Protein AF-A0A0G0MLR7-F1 (afdb_monomer)

Secondary structure (DSSP, 8-state):
---HHHHHHHHHHHHHHH-----HHHHHHHHHHHHHHHHHHHHHHHHHHTTSS--

Structure (mmCIF, N/CA/C/O backbone):
data_AF-A0A0G0MLR7-F1
#
_entry.id   AF-A0A0G0MLR7-F1
#
loop_
_atom_site.group_PDB
_atom_site.id
_atom_site.type_symbol
_atom_site.label_atom_id
_atom_site.label_alt_id
_atom_site.label_comp_id
_atom_site.label_asym_id
_atom_site.label_entity_id
_atom_site.label_seq_id
_atom_site.pdbx_PDB_ins_code
_atom_site.Cartn_x
_atom_site.Cartn_y
_atom_site.Cartn_z
_atom_site.occupancy
_atom_site.B_iso_or_equiv
_atom_site.auth_seq_id
_atom_site.auth_comp_id
_atom_site.auth_asym_id
_atom_site.auth_atom_id
_atom_site.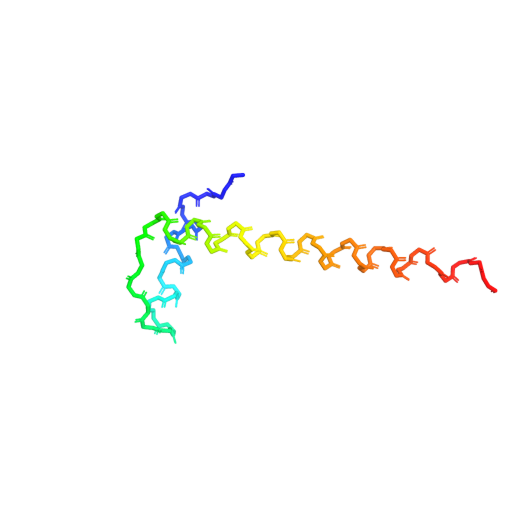pdbx_PDB_model_num
ATOM 1 N N . MET A 1 1 ? 3.861 10.585 -3.100 1.00 77.69 1 MET A N 1
ATOM 2 C CA . MET A 1 1 ? 3.155 10.423 -1.808 1.00 77.69 1 MET A CA 1
ATOM 3 C C . MET A 1 1 ? 1.773 9.871 -2.110 1.00 77.69 1 MET A C 1
ATOM 5 O O . MET A 1 1 ? 1.117 10.420 -2.987 1.00 77.69 1 MET A O 1
ATOM 9 N N . ILE A 1 2 ? 1.367 8.775 -1.469 1.00 87.69 2 ILE A N 1
ATOM 10 C CA . ILE A 1 2 ? 0.062 8.144 -1.723 1.00 87.69 2 ILE A CA 1
ATOM 11 C C . ILE A 1 2 ? -1.036 9.020 -1.115 1.00 87.69 2 ILE A C 1
ATOM 13 O O . ILE A 1 2 ? -0.875 9.527 -0.003 1.00 87.69 2 ILE A O 1
ATOM 17 N N . SER A 1 3 ? -2.135 9.235 -1.841 1.00 94.44 3 SER A N 1
ATOM 18 C CA . SER A 1 3 ? -3.257 10.009 -1.309 1.00 94.44 3 SER A CA 1
ATOM 19 C C . SER A 1 3 ? -3.942 9.248 -0.169 1.00 94.44 3 SER A C 1
ATOM 21 O O . SER A 1 3 ? -4.015 8.019 -0.167 1.00 94.44 3 SER A O 1
ATOM 23 N N . ARG A 1 4 ? -4.482 9.980 0.812 1.00 94.88 4 ARG A N 1
ATOM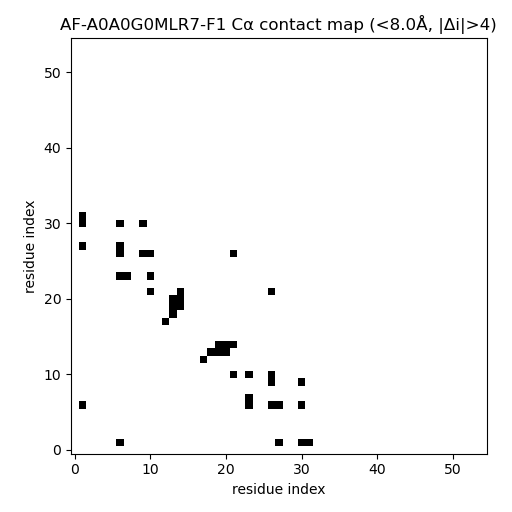 24 C CA . ARG A 1 4 ? -5.183 9.371 1.953 1.00 94.88 4 ARG A CA 1
ATOM 25 C C . ARG A 1 4 ? -6.393 8.539 1.519 1.00 94.88 4 ARG A C 1
ATOM 27 O O . ARG A 1 4 ? -6.635 7.497 2.112 1.00 94.88 4 ARG A O 1
ATOM 34 N N . ASN A 1 5 ? -7.128 8.982 0.499 1.00 97.31 5 ASN A N 1
ATOM 35 C CA . ASN A 1 5 ? -8.287 8.247 -0.016 1.00 97.31 5 ASN A CA 1
ATOM 36 C C . ASN A 1 5 ? -7.861 6.910 -0.627 1.00 97.31 5 ASN A C 1
ATOM 38 O O . ASN A 1 5 ? -8.437 5.887 -0.285 1.00 97.31 5 ASN A O 1
ATOM 42 N N . LEU A 1 6 ? -6.778 6.902 -1.410 1.00 95.94 6 LEU A N 1
ATOM 43 C CA . LEU A 1 6 ? -6.243 5.672 -1.991 1.00 95.94 6 LEU A CA 1
ATOM 44 C C . LEU A 1 6 ? -5.735 4.697 -0.916 1.00 95.94 6 LEU A C 1
ATOM 46 O O . LEU A 1 6 ? -5.907 3.491 -1.047 1.00 95.94 6 LEU A O 1
ATOM 50 N N . LEU A 1 7 ? -5.153 5.200 0.180 1.00 97.31 7 LEU A N 1
ATOM 51 C CA . LEU A 1 7 ? -4.785 4.357 1.325 1.00 97.31 7 LEU A CA 1
ATOM 52 C C . LEU A 1 7 ? -6.007 3.761 2.034 1.00 97.31 7 LEU A C 1
ATOM 54 O O . LEU A 1 7 ? -5.938 2.635 2.515 1.00 97.31 7 LEU A O 1
ATOM 58 N N . LEU A 1 8 ? -7.119 4.495 2.115 1.00 98.06 8 LEU A N 1
ATOM 59 C CA . LEU A 1 8 ? -8.359 3.978 2.697 1.00 98.06 8 LEU A CA 1
ATOM 60 C C . LEU A 1 8 ? -8.997 2.915 1.800 1.00 98.06 8 LEU A C 1
ATOM 62 O O . LEU A 1 8 ? -9.407 1.880 2.313 1.00 98.06 8 LEU A O 1
ATOM 66 N N . GLU A 1 9 ? -9.005 3.128 0.485 1.00 98.06 9 GLU A N 1
ATOM 67 C CA . GLU A 1 9 ? -9.450 2.129 -0.492 1.00 98.06 9 GLU A CA 1
ATOM 68 C C . GLU A 1 9 ? -8.589 0.862 -0.418 1.00 98.06 9 GLU A C 1
ATOM 70 O O . GLU A 1 9 ? -9.118 -0.238 -0.286 1.00 98.06 9 GLU A O 1
ATOM 75 N N . LEU A 1 10 ? -7.257 1.005 -0.398 1.00 97.75 10 LEU A N 1
ATOM 76 C CA . LEU A 1 10 ? -6.344 -0.130 -0.247 1.00 97.75 10 LEU A CA 1
ATOM 77 C C . LEU A 1 10 ? -6.578 -0.873 1.073 1.00 97.75 10 LEU A C 1
ATOM 79 O O . LEU A 1 10 ? -6.609 -2.099 1.091 1.00 97.75 10 LEU A O 1
ATOM 83 N N . LYS A 1 11 ? -6.771 -0.147 2.180 1.00 98.38 11 LYS A N 1
ATOM 84 C CA . LYS A 1 11 ? -7.104 -0.751 3.476 1.00 98.38 11 LYS A CA 1
ATOM 85 C C . LYS A 1 11 ? -8.388 -1.575 3.390 1.00 98.38 11 LYS A C 1
ATOM 87 O O . LYS A 1 11 ? -8.435 -2.661 3.958 1.00 98.38 11 LYS A O 1
ATOM 92 N N . GLN A 1 12 ? -9.401 -1.051 2.708 1.00 98.38 12 GLN A N 1
ATOM 93 C CA . GLN A 1 12 ? -10.697 -1.699 2.569 1.00 98.38 12 GLN A CA 1
ATOM 94 C C . GLN A 1 12 ? -10.597 -2.980 1.728 1.00 98.38 12 GLN A C 1
ATOM 96 O O . GLN A 1 12 ? -11.069 -4.018 2.172 1.00 98.38 12 GLN A O 1
ATOM 101 N N . ILE A 1 13 ? -9.868 -2.949 0.607 1.00 98.19 13 ILE A N 1
ATOM 102 C CA . ILE A 1 13 ? -9.573 -4.138 -0.213 1.00 98.19 13 ILE A CA 1
ATOM 103 C C . ILE A 1 13 ? -8.837 -5.208 0.608 1.00 98.19 13 ILE A C 1
ATOM 105 O O . ILE A 1 13 ? -9.207 -6.378 0.598 1.00 98.19 13 ILE A O 1
ATOM 109 N N . LEU A 1 14 ? -7.802 -4.815 1.359 1.00 98.19 14 LEU A N 1
ATOM 110 C CA . LEU A 1 14 ? -7.028 -5.745 2.191 1.00 98.19 14 LEU A CA 1
ATOM 111 C C . LEU A 1 14 ? -7.878 -6.383 3.303 1.00 98.19 14 LEU A C 1
ATOM 113 O O . LEU A 1 14 ? -7.636 -7.527 3.691 1.00 98.19 14 LEU A O 1
ATOM 117 N N . GLU A 1 15 ? -8.876 -5.663 3.812 1.00 98.38 15 GLU A N 1
ATOM 118 C CA . GLU A 1 15 ? -9.795 -6.169 4.828 1.00 98.38 15 GLU A CA 1
ATOM 119 C C . GLU A 1 15 ? -10.882 -7.073 4.229 1.00 98.38 15 GLU A C 1
ATOM 121 O O . GLU A 1 15 ? -11.135 -8.143 4.774 1.00 98.38 15 GLU A O 1
ATOM 126 N N . GLU A 1 16 ? -11.488 -6.696 3.104 1.00 98.50 16 GLU A N 1
ATOM 127 C CA . GLU A 1 16 ? -12.587 -7.444 2.478 1.00 98.50 16 GLU A CA 1
ATOM 128 C C . GLU A 1 16 ? -12.103 -8.731 1.793 1.00 98.50 16 GLU A C 1
ATOM 130 O O . GLU A 1 16 ? -12.670 -9.802 2.022 1.00 98.50 16 GLU A O 1
ATOM 135 N N . ASP A 1 17 ? -11.015 -8.658 1.024 1.00 98.38 17 ASP A N 1
ATOM 136 C CA . ASP A 1 17 ? -10.576 -9.770 0.170 1.00 98.38 17 ASP A CA 1
ATOM 137 C C . ASP A 1 17 ? -9.608 -10.722 0.884 1.00 98.38 17 ASP A C 1
ATOM 139 O O . ASP A 1 17 ? -9.529 -11.910 0.562 1.00 98.38 17 ASP A O 1
ATOM 143 N N . PHE A 1 18 ? -8.859 -10.210 1.865 1.00 97.12 18 PHE A N 1
ATOM 144 C CA . PHE A 1 18 ? -7.794 -10.956 2.546 1.00 97.12 18 PHE A CA 1
ATOM 145 C C . PHE A 1 18 ? -8.002 -11.067 4.061 1.00 97.12 18 PHE A C 1
ATOM 147 O O . PHE A 1 18 ? -7.207 -11.722 4.738 1.00 97.12 18 PHE A O 1
ATOM 154 N N . ASN A 1 19 ? -9.067 -10.461 4.604 1.00 97.44 19 ASN A N 1
ATOM 155 C CA . ASN A 1 19 ? -9.380 -10.448 6.036 1.00 97.44 19 ASN A CA 1
ATOM 156 C C . ASN A 1 19 ? -8.226 -9.895 6.903 1.00 97.44 19 ASN A C 1
ATOM 158 O O . ASN A 1 19 ? -8.023 -10.315 8.048 1.00 97.44 19 ASN A O 1
ATOM 162 N N . LEU A 1 20 ? -7.438 -8.959 6.354 1.00 97.25 20 LEU A N 1
ATOM 163 C CA . LEU A 1 20 ? -6.293 -8.349 7.028 1.00 97.25 20 LEU A CA 1
ATOM 164 C C . LEU A 1 20 ? -6.697 -7.047 7.723 1.00 97.25 20 LEU A C 1
ATOM 166 O O . LEU A 1 20 ? -6.978 -6.029 7.093 1.00 97.25 20 LEU A O 1
ATOM 170 N N . LYS A 1 21 ? -6.646 -7.045 9.056 1.00 96.69 21 LYS A N 1
ATOM 171 C CA . LYS A 1 21 ? -6.924 -5.855 9.872 1.00 96.69 21 LYS A CA 1
AT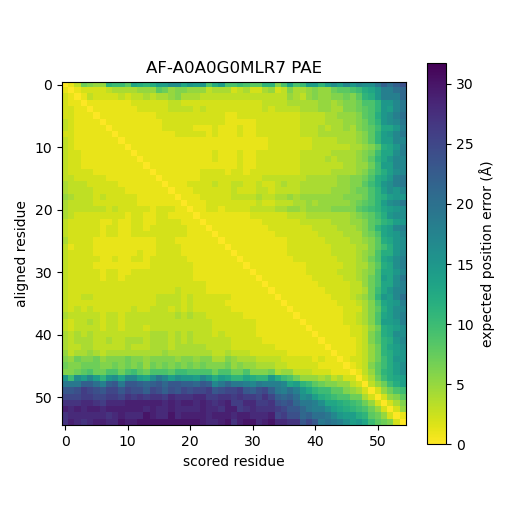OM 172 C C . LYS A 1 21 ? -5.648 -5.067 10.138 1.00 96.69 21 LYS A C 1
ATOM 174 O O . LYS A 1 21 ? -4.972 -5.283 11.140 1.00 96.69 21 LYS A O 1
ATOM 179 N N . LEU A 1 22 ? -5.331 -4.152 9.227 1.00 97.38 22 LEU A N 1
ATOM 180 C CA . LEU A 1 22 ? -4.088 -3.374 9.253 1.00 97.38 22 LEU A CA 1
ATOM 181 C C . LEU A 1 22 ? -4.301 -1.924 9.704 1.00 97.38 22 LEU A C 1
ATOM 183 O O . LEU A 1 22 ? -5.357 -1.332 9.458 1.00 97.38 22 LEU A O 1
ATOM 187 N N . SER A 1 23 ? -3.290 -1.327 10.334 1.00 98.06 23 SER A N 1
ATOM 188 C CA . SER A 1 23 ? -3.256 0.116 10.598 1.00 98.06 23 SER A CA 1
ATOM 189 C C . SER A 1 23 ? -3.023 0.904 9.301 1.00 98.06 23 SER A C 1
ATOM 191 O O . SER A 1 23 ? -2.530 0.366 8.311 1.00 98.06 23 SER A O 1
ATOM 193 N N . LEU A 1 24 ? -3.343 2.203 9.287 1.00 96.62 24 LEU A N 1
ATOM 194 C CA . LEU A 1 24 ? -3.042 3.058 8.127 1.00 96.62 24 LEU A CA 1
ATOM 195 C C . LEU A 1 24 ? -1.538 3.147 7.822 1.00 96.62 24 LEU A C 1
ATOM 197 O O . LEU A 1 24 ? -1.169 3.319 6.666 1.00 96.62 24 LEU A O 1
ATOM 201 N N . GLU A 1 25 ? -0.687 3.018 8.839 1.00 97.06 25 GLU A N 1
ATOM 202 C CA . GLU A 1 25 ? 0.771 2.993 8.686 1.00 97.06 25 GLU A CA 1
ATOM 203 C C . GLU A 1 25 ? 1.226 1.728 7.948 1.00 97.06 25 GLU A C 1
ATOM 205 O O . GLU A 1 25 ? 1.917 1.821 6.938 1.00 97.06 25 GLU A O 1
ATOM 210 N N . GLN A 1 26 ? 0.722 0.557 8.349 1.00 98.12 26 GLN A N 1
ATOM 211 C CA . GLN A 1 26 ? 1.000 -0.707 7.656 1.00 98.12 26 GLN A CA 1
ATOM 212 C C . GLN A 1 26 ? 0.489 -0.691 6.209 1.00 98.12 26 GLN A C 1
ATOM 214 O O . GLN A 1 26 ? 1.155 -1.165 5.292 1.00 98.12 26 GLN A O 1
ATOM 219 N N . VAL A 1 27 ? -0.689 -0.105 5.976 1.00 98.00 27 VAL A N 1
ATOM 220 C CA . VAL A 1 27 ? -1.240 0.044 4.621 1.00 98.00 27 VAL A CA 1
ATOM 221 C C . VAL A 1 27 ? -0.384 0.992 3.775 1.00 98.00 27 VAL A C 1
ATOM 223 O O . VAL A 1 27 ? -0.214 0.762 2.578 1.00 98.00 27 VAL A O 1
ATOM 226 N N . MET A 1 28 ? 0.202 2.028 4.382 1.00 97.69 28 MET A N 1
ATOM 227 C CA . MET A 1 28 ? 1.133 2.931 3.703 1.00 97.69 28 MET A CA 1
ATOM 228 C C . MET A 1 28 ? 2.423 2.221 3.284 1.00 97.69 28 MET A C 1
ATOM 230 O O . MET A 1 28 ? 2.886 2.432 2.160 1.00 97.69 28 MET A O 1
ATOM 234 N N . GLU A 1 29 ? 2.980 1.365 4.140 1.00 97.75 29 GLU A N 1
ATOM 235 C CA . GLU A 1 29 ? 4.153 0.550 3.803 1.00 97.75 29 GLU A CA 1
ATOM 236 C C . GLU A 1 29 ? 3.862 -0.379 2.620 1.00 97.75 29 GLU A C 1
ATOM 238 O O . GLU A 1 29 ? 4.597 -0.370 1.631 1.00 97.75 29 GLU A O 1
ATOM 243 N N . ILE A 1 30 ? 2.738 -1.105 2.663 1.00 97.31 30 ILE A N 1
ATOM 244 C CA . ILE A 1 30 ? 2.309 -1.989 1.569 1.00 97.31 30 ILE A CA 1
ATOM 245 C C . ILE A 1 30 ? 2.122 -1.196 0.273 1.00 97.31 30 ILE A C 1
ATOM 247 O O . ILE A 1 30 ? 2.669 -1.569 -0.764 1.00 97.31 30 ILE A O 1
ATOM 251 N N . GLY A 1 31 ? 1.393 -0.078 0.323 1.00 96.75 31 GLY A N 1
ATOM 252 C CA . GLY A 1 31 ? 1.174 0.771 -0.846 1.00 96.75 31 GLY A CA 1
ATOM 253 C C . GLY A 1 31 ? 2.483 1.292 -1.448 1.00 96.75 31 GLY A C 1
ATOM 254 O O . GLY A 1 31 ? 2.624 1.352 -2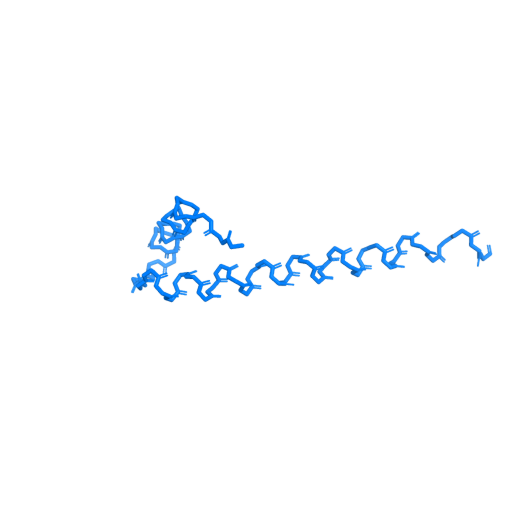.669 1.00 96.75 31 GLY A O 1
ATOM 255 N N . THR A 1 32 ? 3.466 1.617 -0.605 1.00 96.69 32 THR A N 1
ATOM 256 C CA . THR A 1 32 ? 4.794 2.064 -1.050 1.00 96.69 32 THR A CA 1
ATOM 257 C C . THR A 1 32 ? 5.543 0.950 -1.784 1.00 96.69 32 THR A C 1
ATOM 259 O O . THR A 1 32 ? 6.113 1.191 -2.847 1.00 96.69 32 THR A O 1
ATOM 262 N N . ILE A 1 33 ? 5.497 -0.279 -1.263 1.00 97.56 33 ILE A N 1
ATOM 263 C CA . ILE A 1 33 ? 6.122 -1.450 -1.893 1.00 97.56 33 ILE A CA 1
ATOM 264 C C . ILE A 1 33 ? 5.463 -1.762 -3.244 1.00 97.56 33 ILE A C 1
ATOM 266 O O . ILE A 1 33 ? 6.165 -1.994 -4.228 1.00 97.56 33 ILE A O 1
ATOM 270 N N . LEU A 1 34 ? 4.128 -1.725 -3.316 1.00 96.44 34 LEU A N 1
ATOM 271 C CA . LEU A 1 34 ? 3.386 -1.971 -4.556 1.00 96.44 34 LEU A CA 1
ATOM 272 C C . LEU A 1 34 ? 3.741 -0.953 -5.646 1.00 96.44 34 LEU A C 1
ATOM 274 O O . LEU A 1 34 ? 3.971 -1.338 -6.792 1.00 96.44 34 LEU A O 1
ATOM 278 N N . LEU A 1 35 ? 3.849 0.331 -5.294 1.00 95.44 35 LEU A N 1
ATOM 279 C CA . LEU A 1 35 ? 4.281 1.366 -6.237 1.00 95.44 35 LEU A CA 1
ATOM 280 C C . LEU A 1 35 ? 5.703 1.117 -6.744 1.00 95.44 35 LEU A C 1
ATOM 282 O O . LEU A 1 35 ? 5.925 1.129 -7.953 1.00 95.44 35 LEU A O 1
ATOM 286 N N . ALA A 1 36 ? 6.648 0.827 -5.847 1.00 96.44 36 ALA A N 1
ATOM 287 C CA . ALA A 1 36 ? 8.030 0.540 -6.230 1.00 96.44 36 ALA A CA 1
ATOM 288 C C . ALA A 1 36 ? 8.136 -0.691 -7.150 1.00 96.44 36 ALA A C 1
ATOM 290 O O . ALA A 1 36 ? 8.939 -0.715 -8.090 1.00 96.44 36 ALA A O 1
ATOM 291 N N . TYR A 1 37 ? 7.304 -1.706 -6.913 1.00 97.38 37 TYR A N 1
ATOM 292 C CA . TYR A 1 37 ? 7.217 -2.881 -7.772 1.00 97.38 37 TYR A CA 1
ATOM 293 C C . TYR A 1 37 ? 6.732 -2.520 -9.182 1.00 97.38 37 TYR A C 1
ATOM 295 O O . TYR A 1 37 ? 7.390 -2.869 -10.163 1.00 97.38 37 TYR A O 1
ATOM 303 N N . VAL A 1 38 ? 5.64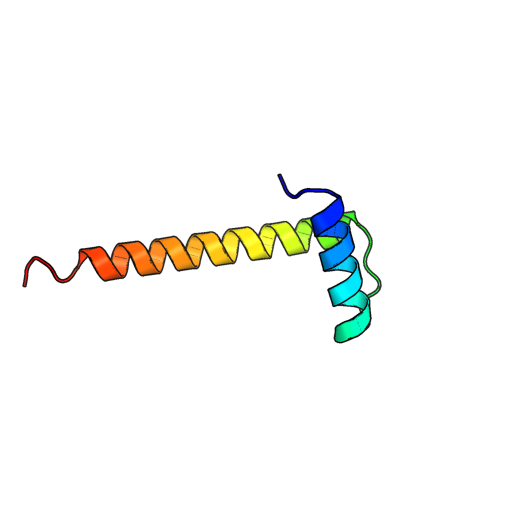0 -1.756 -9.298 1.00 96.50 38 VAL A N 1
ATOM 304 C CA . VAL A 1 38 ? 5.112 -1.297 -10.595 1.00 96.50 38 VAL A CA 1
ATOM 305 C C . VAL A 1 38 ? 6.131 -0.431 -11.339 1.00 96.50 38 VAL A C 1
ATOM 307 O O . VAL A 1 38 ? 6.369 -0.649 -12.525 1.00 96.50 38 VAL A O 1
ATOM 310 N N . GLU A 1 39 ? 6.796 0.503 -10.658 1.00 96.12 39 GLU A N 1
ATOM 311 C CA . GLU A 1 39 ? 7.869 1.312 -11.254 1.00 96.12 39 GLU A CA 1
ATOM 312 C C . GLU A 1 39 ? 9.015 0.451 -11.797 1.00 96.12 39 GLU A C 1
A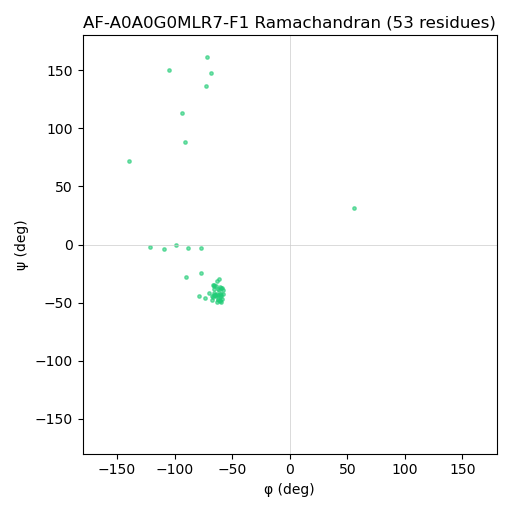TOM 314 O O . GLU A 1 39 ? 9.581 0.744 -12.853 1.00 96.12 39 GLU A O 1
ATOM 319 N N . THR A 1 40 ? 9.364 -0.620 -11.084 1.00 97.38 40 THR A N 1
ATOM 320 C CA . THR A 1 40 ? 10.403 -1.559 -11.514 1.00 97.38 40 THR A CA 1
ATOM 321 C C . THR A 1 40 ? 9.977 -2.310 -12.772 1.00 97.38 40 THR A C 1
ATOM 323 O O . THR A 1 40 ? 10.755 -2.388 -13.723 1.00 97.38 40 THR A O 1
ATOM 326 N N . LEU A 1 41 ? 8.735 -2.800 -12.823 1.00 97.06 41 LEU A N 1
ATOM 327 C CA . LEU A 1 41 ? 8.193 -3.458 -14.014 1.00 97.06 41 LEU A CA 1
ATOM 328 C C . LEU A 1 41 ? 8.199 -2.531 -15.235 1.00 97.06 41 LEU A C 1
ATOM 330 O O . LEU A 1 41 ? 8.653 -2.937 -16.303 1.00 97.06 41 LEU A O 1
ATOM 334 N N . LEU A 1 42 ? 7.787 -1.271 -15.069 1.00 96.19 42 LEU A N 1
ATOM 335 C CA . LEU A 1 42 ? 7.792 -0.281 -16.150 1.00 96.19 42 LEU A CA 1
ATOM 336 C C . LEU A 1 42 ? 9.206 0.002 -16.678 1.00 96.19 42 LEU A C 1
ATOM 338 O O . LEU A 1 42 ? 9.398 0.151 -17.887 1.00 96.19 42 LEU A O 1
ATOM 342 N N . LYS A 1 43 ? 10.212 0.049 -15.794 1.00 95.88 43 LYS A N 1
ATOM 343 C CA . LYS A 1 43 ? 11.623 0.204 -16.191 1.00 95.88 43 LYS A CA 1
ATOM 344 C C . LYS A 1 43 ? 12.113 -0.995 -16.999 1.00 95.88 43 LYS A C 1
ATOM 346 O O . LYS A 1 43 ? 12.770 -0.800 -18.019 1.00 95.88 43 LYS A O 1
ATOM 351 N N . ILE A 1 44 ? 11.775 -2.212 -16.570 1.00 95.88 44 ILE A N 1
ATOM 352 C CA . ILE A 1 44 ? 12.123 -3.446 -17.287 1.00 95.88 44 ILE A CA 1
ATOM 353 C C . ILE A 1 44 ? 11.473 -3.456 -18.673 1.00 95.88 44 ILE A C 1
ATOM 355 O O . ILE A 1 44 ? 12.153 -3.708 -19.664 1.00 95.88 44 ILE A O 1
ATOM 359 N N . GLU A 1 45 ? 10.182 -3.136 -18.763 1.00 93.62 45 GLU A N 1
ATOM 360 C CA . GLU A 1 45 ? 9.459 -3.102 -20.037 1.00 93.62 45 GLU A CA 1
ATOM 361 C C . GLU A 1 45 ? 10.038 -2.049 -20.992 1.00 93.62 45 GLU A C 1
ATOM 363 O O . GLU A 1 45 ? 10.255 -2.326 -22.173 1.00 93.62 45 GLU A O 1
ATOM 368 N N . SER A 1 46 ? 10.352 -0.860 -20.473 1.00 93.50 46 SER A N 1
ATOM 369 C CA . SER A 1 46 ? 10.970 0.215 -21.256 1.00 93.50 46 SER A CA 1
ATOM 370 C C . SER A 1 46 ? 12.353 -0.189 -21.778 1.00 93.50 46 SER A C 1
ATOM 372 O O . SER A 1 46 ? 12.658 0.035 -22.948 1.00 93.50 46 SER A O 1
ATOM 374 N N . ALA A 1 47 ? 13.170 -0.84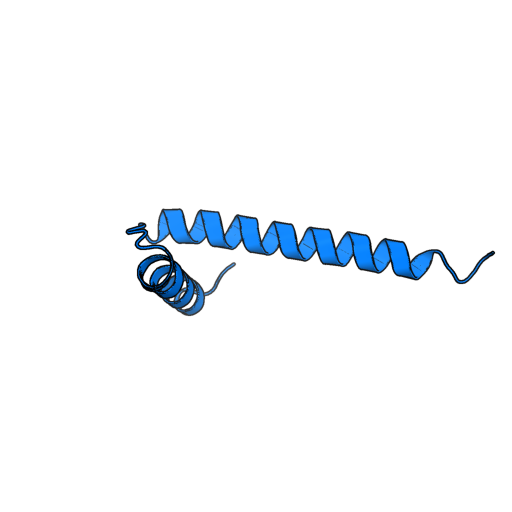3 -20.944 1.00 89.25 47 ALA A N 1
ATOM 375 C CA . ALA A 1 47 ? 14.471 -1.372 -21.352 1.00 89.25 47 ALA A CA 1
ATOM 376 C C . ALA A 1 47 ? 14.341 -2.500 -22.391 1.00 89.25 47 ALA A C 1
ATOM 378 O O . ALA A 1 47 ? 15.120 -2.558 -23.338 1.00 89.25 47 ALA A O 1
ATOM 379 N N . SER A 1 48 ? 13.331 -3.365 -22.254 1.00 81.38 48 SER A N 1
ATOM 380 C CA . SER A 1 48 ? 13.053 -4.446 -23.206 1.00 81.38 48 SER A CA 1
ATOM 381 C C . SER A 1 48 ? 12.596 -3.931 -24.574 1.00 81.38 48 SER A C 1
ATOM 383 O O . SER A 1 48 ? 12.918 -4.549 -25.586 1.00 81.38 48 SER A O 1
ATOM 385 N N . LYS A 1 49 ? 11.845 -2.824 -24.630 1.00 67.19 49 LYS A N 1
ATOM 386 C CA . LYS A 1 49 ? 11.367 -2.222 -25.887 1.00 67.19 49 LYS A CA 1
ATOM 387 C C . LYS A 1 49 ? 12.449 -1.425 -26.626 1.00 67.19 49 LYS A C 1
ATOM 389 O O . LYS A 1 49 ? 12.384 -1.327 -27.845 1.00 67.19 49 LYS A O 1
ATOM 394 N N . GLY A 1 50 ? 13.472 -0.929 -25.927 1.00 58.66 50 GLY A N 1
ATOM 395 C CA . GLY A 1 50 ? 14.618 -0.234 -26.532 1.00 58.66 50 GLY A CA 1
ATOM 396 C C . GLY A 1 50 ? 15.660 -1.136 -27.214 1.00 58.66 50 GLY A C 1
ATOM 397 O O . GLY A 1 50 ? 16.625 -0.620 -27.768 1.00 58.66 50 GLY A O 1
ATOM 398 N N . GLY A 1 51 ? 15.504 -2.466 -27.169 1.00 53.47 51 GLY A N 1
ATOM 399 C CA . GLY A 1 51 ? 16.503 -3.429 -27.657 1.00 53.47 51 GLY A CA 1
ATOM 400 C C . GLY A 1 51 ? 16.268 -4.020 -29.054 1.00 53.47 51 GLY A C 1
ATOM 401 O O . GLY A 1 51 ? 17.072 -4.844 -29.475 1.00 53.47 51 GLY A O 1
ATOM 402 N N . VAL A 1 52 ? 15.191 -3.658 -29.766 1.00 53.50 52 VAL A N 1
ATOM 403 C CA . VAL A 1 52 ? 14.803 -4.323 -31.037 1.00 53.50 52 VAL A CA 1
ATOM 404 C C . VAL A 1 52 ? 15.017 -3.445 -32.284 1.00 53.50 52 VAL A C 1
ATOM 406 O O . VAL A 1 52 ? 14.856 -3.921 -33.399 1.00 53.50 52 VAL A O 1
ATOM 409 N N . GLU A 1 53 ? 15.445 -2.186 -32.148 1.00 52.22 53 GLU A N 1
ATOM 410 C CA . GLU A 1 53 ? 15.683 -1.311 -33.318 1.00 52.22 53 GLU A CA 1
ATOM 411 C C . GLU A 1 53 ? 17.102 -1.412 -33.911 1.00 52.22 53 GLU A C 1
ATOM 413 O O . GLU A 1 53 ? 17.382 -0.822 -34.955 1.00 52.22 53 GLU A O 1
ATOM 418 N N . HIS A 1 54 ? 17.994 -2.204 -33.308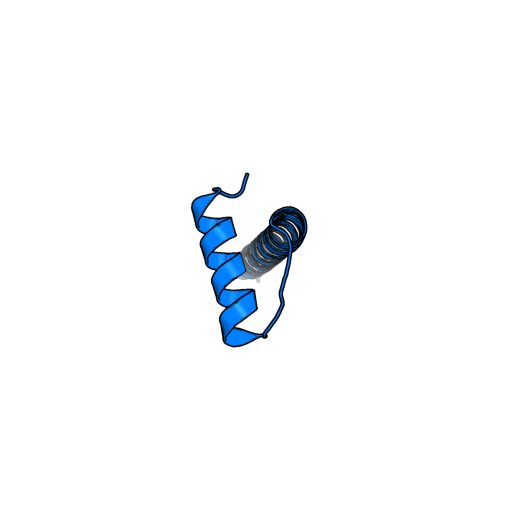 1.00 46.69 54 HIS A N 1
ATOM 419 C CA . HIS A 1 54 ? 19.350 -2.431 -33.816 1.00 46.69 54 HIS A CA 1
ATOM 420 C C . HIS A 1 54 ? 19.774 -3.902 -33.673 1.00 46.69 54 HIS A C 1
ATOM 422 O O . HIS A 1 54 ? 20.620 -4.230 -32.841 1.00 46.69 54 HIS A O 1
ATOM 428 N N . ALA A 1 55 ? 19.195 -4.784 -34.489 1.00 41.78 55 ALA A N 1
ATOM 429 C CA . ALA A 1 55 ? 19.725 -6.121 -34.764 1.00 41.78 55 ALA A CA 1
ATOM 430 C C . ALA A 1 55 ? 19.542 -6.465 -36.245 1.00 41.78 55 ALA A C 1
ATOM 432 O O . ALA A 1 55 ? 18.446 -6.177 -36.777 1.00 41.78 55 ALA A O 1
#

Nearest PDB structures (foldseek):
  6mzl-assembly1_P  TM=7.480E-01  e=5.047E+00  Homo sapiens

Mean predicted aligned error: 6.06 Å

pLDDT: mean 90.49, std 14.91, range [41.78, 98.5]

Organism: N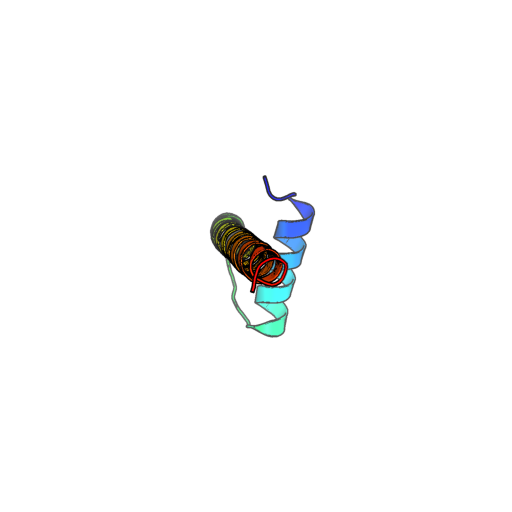CBI:txid1618574

Solvent-accessible surface area (backbone atoms only — not comparable to full-atom values): 3319 Å² total; per-residue (Å²): 132,84,54,70,66,58,45,51,52,51,43,48,49,40,33,73,79,68,68,42,92,70,54,75,65,58,38,48,53,50,53,51,52,53,50,53,51,53,54,50,51,53,50,51,52,53,58,61,66,71,63,71,87,78,124

Sequence (55 aa):
MISRNLLLELKQILEEDFNLKLSLEQVMEIGTILLAYVETLLKIESASKGGVEHA

Radius of gyration: 16.16 Å; Cα contacts (8 Å, |Δi|>4): 22; chains: 1; bounding box: 32×21×45 Å

Foldseek 3Di:
DDDPVVLVVQCVCCCVVVVDNDDSVVSVVVVVVVVVVVVVVVVVVVVVVVPPPPD